Protein AF-A0A522RUC4-F1 (afdb_monomer_lite)

pLDDT: mean 77.83, std 14.57, range [46.62, 95.31]

Sequence (118 aa):
MIELSFTKLLLLAVIALVVLGPEKLPKAARMAGAMLRRLRMGWDNVRGEVERELQVEELRRAAREAAERVESAGRVVDAGVRSAHSAVNGTLTDAAAADVAAAHGADVAVKDADHGRA

Structure (mmCIF, N/CA/C/O backbone):
data_AF-A0A522RUC4-F1
#
_entry.id   AF-A0A522RUC4-F1
#
loop_
_atom_site.group_PDB
_atom_site.id
_atom_site.type_symbol
_atom_site.label_atom_id
_atom_site.label_alt_id
_atom_site.label_comp_id
_atom_site.label_asym_id
_atom_site.label_entity_id
_atom_site.label_seq_id
_atom_site.pdbx_PDB_ins_code
_atom_site.Cartn_x
_atom_site.Cartn_y
_atom_site.Cartn_z
_atom_site.occupancy
_atom_site.B_iso_or_equiv
_atom_site.auth_seq_id
_atom_site.auth_comp_id
_atom_site.auth_asym_id
_atom_site.auth_atom_id
_atom_site.pdbx_PDB_model_num
ATOM 1 N N . MET A 1 1 ? -0.952 -14.128 8.641 1.00 64.56 1 MET A N 1
ATOM 2 C CA . MET A 1 1 ? 0.280 -13.417 9.050 1.00 64.56 1 MET A CA 1
ATOM 3 C C . MET A 1 1 ? 1.155 -13.283 7.812 1.00 64.56 1 MET A C 1
ATOM 5 O O . MET A 1 1 ? 1.376 -14.296 7.162 1.00 64.56 1 MET A O 1
ATOM 9 N N . ILE A 1 2 ? 1.546 -12.074 7.395 1.00 59.62 2 ILE A N 1
ATOM 10 C CA . ILE A 1 2 ? 2.381 -11.897 6.193 1.00 59.62 2 ILE A CA 1
ATOM 11 C C . ILE A 1 2 ? 3.840 -11.994 6.626 1.00 59.62 2 ILE A C 1
ATOM 13 O O . ILE A 1 2 ? 4.371 -11.082 7.252 1.00 59.62 2 ILE A O 1
ATOM 17 N N . GLU A 1 3 ? 4.486 -13.112 6.322 1.00 75.69 3 GLU A N 1
ATOM 18 C CA . GLU A 1 3 ? 5.908 -13.284 6.602 1.00 75.69 3 GLU A CA 1
ATOM 19 C C . GLU A 1 3 ? 6.755 -12.540 5.567 1.00 75.69 3 GLU A C 1
ATOM 21 O O . GLU A 1 3 ? 6.982 -13.025 4.454 1.00 75.69 3 GLU A O 1
ATOM 26 N N . LEU A 1 4 ? 7.239 -11.359 5.945 1.00 80.12 4 LEU A N 1
ATOM 27 C CA . LEU A 1 4 ? 8.188 -10.579 5.161 1.00 80.12 4 LEU A CA 1
ATOM 28 C C . LEU A 1 4 ? 9.597 -11.174 5.327 1.00 80.12 4 LEU A C 1
ATOM 30 O O . LEU A 1 4 ? 10.366 -10.781 6.197 1.00 80.12 4 LEU A O 1
ATOM 34 N N . SER A 1 5 ? 9.929 -12.163 4.501 1.00 90.38 5 SER A N 1
ATOM 35 C CA . SER A 1 5 ? 11.290 -12.702 4.401 1.00 90.38 5 SER A CA 1
ATOM 36 C C . SER A 1 5 ? 12.010 -12.084 3.203 1.00 90.38 5 SER A C 1
ATOM 38 O O . SER A 1 5 ? 11.402 -11.903 2.144 1.00 90.38 5 SER A O 1
ATOM 40 N N . PHE A 1 6 ? 13.308 -11.792 3.345 1.00 92.94 6 PHE A N 1
ATOM 41 C CA . PHE A 1 6 ? 14.142 -11.252 2.264 1.00 92.94 6 PHE A CA 1
ATOM 42 C C . PHE A 1 6 ? 14.029 -12.094 0.983 1.00 92.94 6 PHE A C 1
ATOM 44 O O . PHE A 1 6 ? 13.854 -11.554 -0.107 1.00 92.94 6 PHE A O 1
ATOM 51 N N . THR A 1 7 ? 14.003 -13.421 1.125 1.00 93.88 7 THR A N 1
ATOM 52 C CA . THR A 1 7 ? 13.834 -14.359 0.009 1.00 93.88 7 THR A CA 1
ATOM 53 C C . THR A 1 7 ? 12.498 -14.179 -0.714 1.00 93.88 7 THR A C 1
ATOM 55 O O . THR A 1 7 ? 12.449 -14.219 -1.941 1.00 93.88 7 THR A O 1
ATOM 58 N N . LYS A 1 8 ? 11.407 -13.932 0.025 1.00 90.88 8 LYS A N 1
ATOM 59 C CA . LYS A 1 8 ? 10.074 -13.696 -0.556 1.00 90.88 8 LYS A CA 1
ATOM 60 C C . LYS A 1 8 ? 10.030 -12.361 -1.310 1.00 90.88 8 LYS A C 1
ATOM 62 O O . LYS A 1 8 ? 9.450 -12.298 -2.390 1.00 90.88 8 LYS A O 1
ATOM 67 N N . LEU A 1 9 ? 10.688 -11.320 -0.788 1.00 92.88 9 LEU A N 1
ATOM 68 C CA . LEU A 1 9 ? 10.827 -10.033 -1.482 1.00 92.88 9 LEU A CA 1
ATOM 69 C C . LEU A 1 9 ? 11.645 -10.160 -2.773 1.00 92.88 9 LEU A C 1
ATOM 71 O O . LEU A 1 9 ? 11.240 -9.620 -3.801 1.00 92.88 9 LEU A O 1
ATOM 75 N N . LEU A 1 10 ? 12.755 -10.902 -2.741 1.00 94.62 10 LEU A N 1
ATOM 76 C CA . LEU A 1 10 ? 13.576 -11.166 -3.923 1.00 94.62 10 LEU A CA 1
ATOM 77 C C . LEU A 1 10 ? 12.773 -11.913 -4.998 1.00 94.62 10 LEU A C 1
ATOM 79 O O . LEU A 1 10 ? 12.757 -11.498 -6.154 1.00 94.62 10 LEU A O 1
ATOM 83 N N . LEU A 1 11 ? 12.059 -12.975 -4.609 1.00 94.94 11 LEU A N 1
ATOM 84 C CA . LEU A 1 11 ? 11.210 -13.747 -5.517 1.00 94.94 11 LEU A CA 1
ATOM 85 C C . LEU A 1 11 ? 10.124 -12.869 -6.156 1.00 94.94 11 LEU A C 1
ATOM 87 O O . LEU A 1 11 ? 9.927 -12.917 -7.369 1.00 94.94 11 LEU A O 1
ATOM 91 N N . LEU A 1 12 ? 9.458 -12.027 -5.361 1.00 93.06 12 LEU A N 1
ATOM 9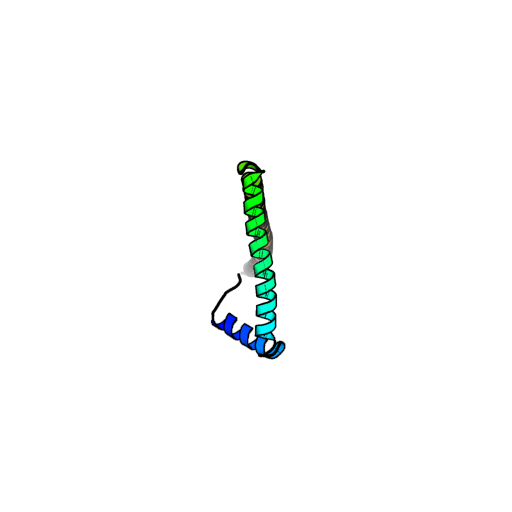2 C CA . LEU A 1 12 ? 8.452 -11.089 -5.859 1.00 93.06 12 LEU A CA 1
ATOM 93 C C . LEU A 1 12 ? 9.055 -10.080 -6.849 1.00 93.06 12 LEU A C 1
ATOM 95 O O . LEU A 1 12 ? 8.448 -9.807 -7.883 1.00 93.06 12 LEU A O 1
ATOM 99 N N . ALA A 1 13 ? 10.251 -9.553 -6.563 1.00 92.69 13 ALA A N 1
ATOM 100 C CA . ALA A 1 13 ? 10.953 -8.642 -7.463 1.00 92.69 13 ALA A CA 1
ATOM 101 C C . ALA A 1 13 ? 11.265 -9.314 -8.809 1.00 92.69 13 ALA A C 1
ATOM 103 O O . ALA A 1 13 ? 11.021 -8.719 -9.855 1.00 92.69 13 ALA A O 1
ATOM 104 N N . VAL A 1 14 ? 11.723 -10.569 -8.795 1.00 95.31 14 VAL A N 1
ATOM 105 C CA . VAL A 1 14 ? 11.968 -11.353 -10.016 1.00 95.31 14 VAL A CA 1
ATOM 106 C C . VAL A 1 14 ? 10.677 -11.575 -10.805 1.00 95.31 14 VAL A C 1
ATOM 108 O O . VAL A 1 14 ? 10.648 -11.313 -12.005 1.00 95.31 14 VAL A O 1
ATOM 111 N N . ILE A 1 15 ? 9.589 -11.990 -10.150 1.00 94.81 15 ILE A N 1
ATOM 112 C CA . ILE A 1 15 ? 8.287 -12.183 -10.812 1.00 94.81 15 ILE A CA 1
ATOM 113 C C . ILE A 1 15 ? 7.815 -10.876 -11.459 1.00 94.81 15 ILE A C 1
ATOM 115 O O . ILE A 1 15 ? 7.407 -10.862 -12.620 1.00 94.81 15 ILE A O 1
ATOM 119 N N . ALA A 1 16 ? 7.915 -9.760 -10.738 1.00 93.44 16 ALA A N 1
ATOM 120 C CA . ALA A 1 16 ? 7.524 -8.457 -11.253 1.00 93.44 16 ALA A CA 1
ATOM 121 C C . ALA A 1 16 ? 8.403 -8.011 -12.441 1.00 93.44 16 ALA A C 1
ATOM 123 O O . ALA A 1 16 ? 7.882 -7.416 -13.385 1.00 93.44 16 ALA A O 1
ATOM 124 N N . LEU A 1 17 ? 9.701 -8.339 -12.444 1.00 93.81 17 LEU A N 1
ATOM 125 C CA . LEU A 1 17 ? 10.607 -8.099 -13.576 1.00 93.81 17 LEU A CA 1
ATOM 126 C C . LEU A 1 17 ? 10.205 -8.903 -14.813 1.00 93.81 17 LEU A C 1
ATOM 128 O O . LEU A 1 17 ? 10.262 -8.362 -15.912 1.00 93.81 17 LEU A O 1
ATOM 132 N N . VAL A 1 18 ? 9.773 -10.154 -14.651 1.00 94.81 18 VAL A N 1
ATOM 133 C CA . VAL A 1 18 ? 9.345 -11.006 -15.772 1.00 94.81 18 VAL A CA 1
ATOM 134 C C . VAL A 1 18 ? 7.999 -10.551 -16.339 1.00 94.81 18 VAL A C 1
ATOM 136 O O . VAL A 1 18 ? 7.854 -10.429 -17.551 1.00 94.81 18 VAL A O 1
ATOM 139 N N . VAL A 1 19 ? 7.019 -10.276 -15.476 1.00 94.00 19 VAL A N 1
ATOM 140 C CA . VAL A 1 19 ? 5.649 -9.936 -15.895 1.00 94.00 19 VAL A CA 1
ATOM 141 C C . VAL A 1 19 ? 5.570 -8.532 -16.487 1.00 94.00 19 VAL A C 1
ATOM 143 O O . VAL A 1 19 ? 4.970 -8.327 -17.540 1.00 94.00 19 VAL A O 1
ATOM 146 N N . LEU A 1 20 ? 6.143 -7.546 -15.793 1.00 90.00 20 LEU A N 1
ATOM 147 C CA . LEU A 1 20 ? 6.048 -6.144 -16.192 1.00 90.00 20 LEU A CA 1
ATOM 148 C C . LEU A 1 20 ? 7.201 -5.734 -17.117 1.00 90.00 20 LEU A C 1
ATOM 150 O O . LEU A 1 20 ? 7.042 -4.826 -17.934 1.00 90.00 20 LEU A O 1
ATOM 154 N N . GLY A 1 21 ? 8.346 -6.405 -17.005 1.00 91.94 21 GLY A N 1
ATOM 155 C CA . GLY A 1 21 ? 9.581 -6.077 -17.707 1.00 91.94 21 GLY A CA 1
ATOM 156 C C . GLY A 1 21 ? 10.516 -5.188 -16.868 1.00 91.94 21 GLY A C 1
ATOM 157 O O . GLY A 1 21 ? 10.045 -4.278 -16.169 1.00 91.94 21 GLY A O 1
ATOM 158 N N . PRO A 1 22 ? 11.848 -5.377 -16.972 1.00 89.19 22 PRO A N 1
ATOM 159 C CA . PRO A 1 22 ? 12.849 -4.636 -16.196 1.00 89.19 22 PRO A CA 1
ATOM 160 C C . PRO A 1 22 ? 12.830 -3.125 -16.431 1.00 89.19 22 PRO A C 1
ATOM 162 O O . PRO A 1 22 ? 13.162 -2.354 -15.537 1.00 89.19 22 PRO A O 1
ATOM 165 N N . GLU A 1 23 ? 12.383 -2.681 -17.601 1.00 92.19 23 GLU A N 1
ATOM 166 C CA . GLU A 1 23 ? 12.339 -1.259 -17.952 1.00 92.19 23 GLU A CA 1
ATOM 167 C C . GLU A 1 23 ? 11.073 -0.555 -17.441 1.00 92.19 23 GLU A C 1
ATOM 169 O O . GLU A 1 23 ? 11.068 0.654 -17.192 1.00 92.19 23 GLU A O 1
ATOM 174 N N . LYS A 1 24 ? 9.978 -1.304 -17.253 1.00 89.62 24 LYS A N 1
ATOM 175 C CA . LYS A 1 24 ? 8.661 -0.745 -16.904 1.00 89.62 24 LYS A CA 1
ATOM 176 C C . LYS A 1 24 ? 8.399 -0.745 -15.399 1.00 89.62 24 LYS A C 1
ATOM 178 O O . LYS A 1 24 ? 7.759 0.183 -14.905 1.00 89.62 24 LYS A O 1
ATOM 183 N N . LEU A 1 25 ? 8.951 -1.710 -14.662 1.00 91.12 25 LEU A N 1
ATOM 184 C CA . LEU A 1 25 ? 8.928 -1.760 -13.194 1.00 91.12 25 LEU A CA 1
ATOM 185 C C . LEU A 1 25 ? 9.430 -0.469 -12.514 1.00 91.12 25 LEU A C 1
ATOM 187 O O . LEU A 1 25 ? 8.693 0.097 -11.702 1.00 91.12 25 LEU A O 1
ATOM 191 N N . PRO A 1 26 ? 10.621 0.068 -12.853 1.00 89.50 26 PRO A N 1
ATOM 192 C CA . PRO A 1 26 ? 11.117 1.298 -12.238 1.00 89.50 26 PRO A CA 1
ATOM 193 C C . PRO A 1 26 ? 10.259 2.510 -12.612 1.00 89.50 26 PRO A C 1
ATOM 195 O O . PRO A 1 26 ? 10.089 3.424 -11.803 1.00 89.50 26 PRO A O 1
ATOM 198 N N . LYS A 1 27 ? 9.667 2.51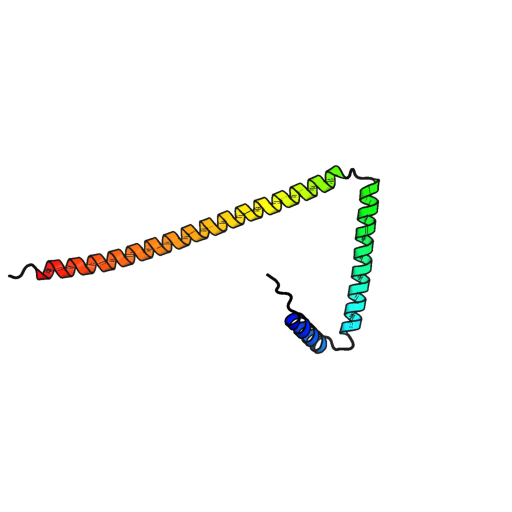8 -13.811 1.00 92.00 27 LYS A N 1
ATOM 199 C CA . LYS A 1 27 ? 8.751 3.576 -14.249 1.00 92.00 27 LYS A CA 1
ATOM 200 C C . LYS A 1 27 ? 7.447 3.552 -13.444 1.00 92.00 27 LYS A C 1
ATOM 202 O O . LYS A 1 27 ? 7.030 4.600 -12.953 1.00 92.00 27 LYS A O 1
ATOM 207 N N . ALA A 1 28 ? 6.863 2.372 -13.232 1.00 92.81 28 ALA A N 1
ATOM 208 C CA . ALA A 1 28 ? 5.670 2.183 -12.407 1.00 92.81 28 ALA A CA 1
ATOM 209 C C . ALA A 1 28 ? 5.926 2.528 -10.931 1.00 92.81 28 ALA A C 1
ATOM 211 O O . ALA A 1 28 ? 5.140 3.258 -10.330 1.00 92.81 28 ALA A O 1
ATOM 212 N N . ALA A 1 29 ? 7.060 2.100 -10.367 1.00 93.56 29 ALA A N 1
ATOM 213 C CA . ALA A 1 29 ? 7.453 2.446 -9.000 1.00 93.56 29 ALA A CA 1
ATOM 214 C C . ALA A 1 29 ? 7.632 3.963 -8.817 1.00 93.56 29 ALA A C 1
ATOM 216 O O . ALA A 1 29 ? 7.195 4.523 -7.814 1.00 93.56 29 ALA A O 1
ATOM 217 N N . ARG A 1 30 ? 8.213 4.655 -9.807 1.00 94.06 30 ARG A N 1
ATOM 218 C CA . ARG A 1 30 ? 8.326 6.122 -9.803 1.00 94.06 30 ARG A CA 1
ATOM 219 C C . ARG A 1 30 ? 6.963 6.811 -9.867 1.00 94.06 30 ARG A C 1
ATOM 221 O O . ARG A 1 30 ? 6.757 7.788 -9.153 1.00 94.06 30 ARG A O 1
ATOM 228 N N . MET A 1 31 ? 6.034 6.308 -10.679 1.00 93.69 31 MET A N 1
ATOM 229 C CA . MET A 1 31 ? 4.670 6.845 -10.765 1.00 93.69 31 MET A CA 1
ATOM 230 C C . MET A 1 31 ? 3.895 6.628 -9.461 1.00 93.69 31 MET A C 1
ATOM 232 O O . MET A 1 31 ? 3.360 7.583 -8.900 1.00 93.69 31 MET A O 1
ATOM 236 N N . ALA A 1 32 ? 3.907 5.401 -8.936 1.00 94.50 32 ALA A N 1
ATOM 237 C CA . ALA A 1 32 ? 3.281 5.060 -7.663 1.00 94.50 32 ALA A CA 1
ATOM 238 C C . ALA A 1 32 ? 3.888 5.867 -6.506 1.00 94.50 32 ALA A C 1
ATOM 240 O O . ALA A 1 32 ? 3.159 6.432 -5.695 1.00 94.50 32 ALA A O 1
ATOM 241 N N . GLY A 1 33 ? 5.216 6.005 -6.473 1.00 94.69 33 GLY A N 1
ATOM 242 C CA . GLY A 1 33 ? 5.926 6.814 -5.486 1.00 94.69 33 GLY A CA 1
ATOM 243 C C . GLY A 1 33 ? 5.592 8.303 -5.580 1.00 94.69 33 GLY A C 1
ATOM 244 O O . GLY A 1 33 ? 5.416 8.954 -4.554 1.00 94.69 33 GLY A O 1
ATOM 245 N N . ALA A 1 34 ? 5.437 8.851 -6.789 1.00 94.44 34 ALA A N 1
ATOM 246 C CA . ALA A 1 34 ? 5.010 10.235 -6.981 1.00 94.44 34 ALA A CA 1
ATOM 247 C C . ALA A 1 34 ? 3.564 10.468 -6.509 1.00 94.44 34 ALA A C 1
ATOM 249 O O . ALA A 1 34 ? 3.282 11.509 -5.913 1.00 94.44 34 ALA A O 1
ATOM 250 N N . MET A 1 35 ? 2.663 9.504 -6.726 1.00 93.31 35 MET A N 1
ATOM 251 C CA . MET A 1 35 ? 1.279 9.564 -6.239 1.00 93.31 35 MET A CA 1
ATOM 252 C C . MET A 1 35 ? 1.213 9.428 -4.714 1.00 93.31 35 MET A C 1
ATOM 254 O O . MET A 1 35 ? 0.563 10.231 -4.048 1.00 93.31 35 MET A O 1
ATOM 258 N N . LEU A 1 36 ? 1.967 8.485 -4.147 1.00 93.50 36 LEU A N 1
ATOM 259 C CA . LEU A 1 36 ? 2.065 8.287 -2.704 1.00 93.50 36 LEU A CA 1
ATOM 260 C C . LEU A 1 36 ? 2.704 9.491 -2.002 1.00 93.50 36 LEU A C 1
ATOM 262 O O . LEU A 1 36 ? 2.272 9.870 -0.919 1.00 93.50 36 LEU A O 1
ATOM 266 N N . ARG A 1 37 ? 3.690 10.146 -2.628 1.00 91.69 37 ARG A N 1
ATOM 267 C CA . ARG A 1 37 ? 4.296 11.384 -2.115 1.00 91.69 37 ARG A CA 1
ATOM 268 C C . ARG A 1 37 ? 3.271 12.512 -2.002 1.00 91.69 37 ARG A C 1
ATOM 270 O O . ARG A 1 37 ? 3.284 13.231 -1.010 1.00 91.69 37 ARG A O 1
ATOM 277 N N . ARG A 1 38 ? 2.376 12.641 -2.985 1.00 88.12 38 ARG A N 1
ATOM 278 C CA . ARG A 1 38 ? 1.279 13.624 -2.960 1.00 88.12 38 ARG A CA 1
ATOM 279 C C . ARG A 1 38 ? 0.248 13.288 -1.880 1.00 88.12 38 ARG A C 1
ATOM 281 O O . ARG A 1 38 ? -0.156 14.178 -1.144 1.00 88.12 38 ARG A O 1
ATOM 288 N N . LEU A 1 39 ? -0.112 12.011 -1.736 1.00 89.31 39 LEU A N 1
ATOM 289 C CA . LEU A 1 39 ? -1.006 11.533 -0.672 1.00 89.31 39 LEU A CA 1
ATOM 290 C C . LEU A 1 39 ? -0.424 11.781 0.727 1.00 89.31 39 LEU A C 1
ATOM 292 O O . LEU A 1 39 ? -1.132 12.239 1.618 1.00 89.31 39 LEU A O 1
ATOM 296 N N . ARG A 1 40 ? 0.881 11.549 0.902 1.00 86.56 40 ARG A N 1
ATOM 297 C CA . ARG A 1 40 ? 1.582 11.784 2.168 1.00 86.56 40 ARG A CA 1
ATOM 298 C C . ARG A 1 40 ? 1.571 13.263 2.560 1.00 86.56 40 ARG A C 1
ATOM 300 O O . ARG A 1 40 ? 1.252 13.573 3.698 1.00 86.56 40 ARG A O 1
ATOM 307 N N . MET A 1 41 ? 1.825 14.158 1.603 1.00 82.75 41 MET A N 1
ATOM 308 C CA . MET A 1 41 ? 1.717 15.609 1.816 1.00 82.75 41 MET A CA 1
ATOM 309 C C . MET A 1 41 ? 0.276 16.045 2.137 1.00 82.75 41 MET A C 1
ATOM 311 O O . MET A 1 41 ? 0.074 16.927 2.963 1.00 82.75 41 MET A O 1
ATOM 315 N N . GLY A 1 42 ? -0.729 15.401 1.532 1.00 78.25 42 GLY A N 1
ATOM 316 C CA . GLY A 1 42 ? -2.138 15.632 1.860 1.00 78.25 42 GLY A CA 1
ATOM 317 C C . GLY A 1 42 ? -2.485 15.280 3.310 1.00 78.25 42 GLY A C 1
ATOM 318 O O . GLY A 1 42 ? -3.218 16.022 3.954 1.00 78.25 42 GLY A O 1
ATOM 319 N N . TRP A 1 43 ? -1.918 14.203 3.862 1.00 74.56 43 TRP A N 1
ATOM 320 C CA . TRP A 1 43 ? -2.091 13.854 5.279 1.00 74.56 43 TRP A CA 1
ATOM 321 C C . TRP A 1 43 ? -1.409 14.827 6.240 1.00 74.56 43 TRP A C 1
ATOM 323 O O . TRP A 1 43 ? -1.950 15.084 7.315 1.00 74.56 43 TRP A O 1
ATOM 333 N N . ASP A 1 44 ? -0.257 15.376 5.863 1.00 73.38 44 ASP A N 1
ATOM 334 C CA . ASP A 1 44 ? 0.437 16.373 6.681 1.00 73.38 44 ASP A CA 1
ATOM 335 C C . ASP A 1 44 ? -0.340 17.704 6.717 1.00 73.38 44 ASP A C 1
ATOM 337 O O . ASP A 1 44 ? -0.461 18.312 7.780 1.00 73.38 44 ASP A O 1
ATOM 341 N N . ASN A 1 45 ? -0.969 18.101 5.603 1.00 67.81 45 ASN A N 1
ATOM 342 C CA . ASN A 1 45 ? -1.857 19.269 5.558 1.00 67.81 45 ASN A CA 1
ATOM 343 C C . ASN A 1 45 ? -3.161 19.047 6.334 1.00 67.81 45 ASN A C 1
ATOM 345 O O . ASN A 1 45 ? -3.557 19.919 7.095 1.00 67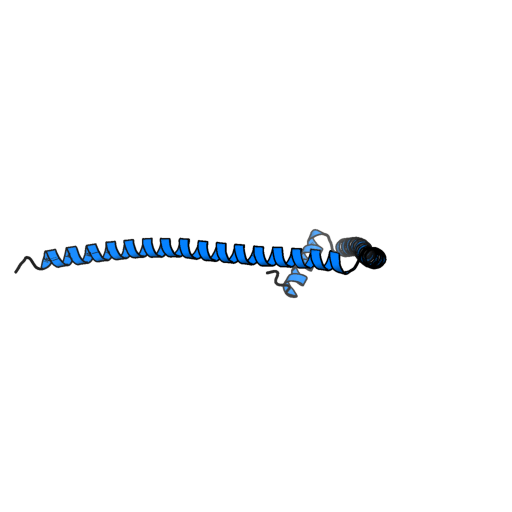.81 45 ASN A O 1
ATOM 349 N N . VAL A 1 46 ? -3.796 17.872 6.219 1.00 64.69 46 VAL A N 1
ATOM 350 C CA . VAL A 1 46 ? -4.980 17.541 7.034 1.00 64.69 46 VAL A CA 1
ATOM 351 C C . VAL A 1 46 ? -4.631 17.561 8.522 1.00 64.69 46 VAL A C 1
ATOM 353 O O . VAL A 1 46 ? -5.406 18.083 9.309 1.00 64.69 46 VAL A O 1
ATOM 356 N N . ARG A 1 47 ? -3.452 17.070 8.927 1.00 64.38 47 ARG A N 1
ATOM 357 C CA . ARG A 1 47 ? -2.979 17.211 10.315 1.00 64.38 47 ARG A CA 1
ATOM 358 C C . ARG A 1 47 ? -2.809 18.674 10.729 1.00 64.38 47 ARG A C 1
ATOM 360 O O . ARG A 1 47 ? -3.233 19.027 11.820 1.00 64.38 47 ARG A O 1
ATOM 367 N N . GLY A 1 48 ? -2.219 19.510 9.874 1.00 66.06 48 GLY A N 1
ATOM 368 C CA . GLY A 1 48 ? -1.987 20.931 10.158 1.00 66.06 48 GLY A CA 1
ATOM 369 C C . GLY A 1 48 ? -3.259 21.788 10.223 1.00 66.06 48 GLY A C 1
ATOM 370 O O . GLY A 1 48 ? -3.325 22.705 11.037 1.00 66.06 48 GLY A O 1
ATOM 371 N N . GLU A 1 49 ? -4.267 21.476 9.406 1.00 59.03 49 GLU A N 1
ATOM 372 C CA . GLU A 1 49 ? -5.579 22.145 9.403 1.00 59.03 49 GLU A CA 1
ATOM 373 C C . GLU A 1 49 ? -6.446 21.678 10.589 1.00 59.03 49 GLU A C 1
ATOM 375 O O . GLU A 1 49 ? -7.081 22.487 11.264 1.00 59.03 49 GLU A O 1
ATOM 380 N N . VAL A 1 50 ? -6.410 20.377 10.913 1.00 55.12 50 VAL A N 1
ATOM 381 C CA . VAL A 1 50 ? -7.133 19.790 12.059 1.00 55.12 50 VAL A CA 1
ATOM 382 C C . VAL A 1 50 ? -6.620 20.337 13.396 1.00 55.12 50 VAL A C 1
ATOM 384 O O . VAL A 1 50 ? -7.417 20.536 14.306 1.00 55.12 50 VAL A O 1
ATOM 387 N N . GLU A 1 51 ? -5.326 20.652 13.510 1.00 55.81 51 GLU A N 1
ATOM 388 C CA . GLU A 1 51 ? -4.729 21.245 14.719 1.00 55.81 51 GLU A CA 1
ATOM 389 C C . GLU A 1 51 ? -5.130 22.723 14.934 1.00 55.81 51 GLU A C 1
ATOM 391 O O . GLU A 1 51 ? -4.980 23.245 16.039 1.00 55.81 51 GLU A O 1
ATOM 396 N N . ARG A 1 52 ? -5.624 23.425 13.899 1.00 61.44 52 ARG A N 1
ATOM 397 C CA . ARG A 1 52 ? -5.901 24.874 13.961 1.00 61.44 52 ARG A CA 1
ATOM 398 C C . ARG A 1 52 ? -7.366 25.262 14.162 1.00 61.44 52 ARG A C 1
ATOM 400 O O . ARG A 1 52 ? -7.595 26.382 14.608 1.00 61.44 52 ARG A O 1
ATOM 407 N N . GLU A 1 53 ? -8.328 24.366 13.929 1.00 54.75 53 GLU A N 1
ATOM 408 C CA . GLU A 1 53 ? -9.766 24.667 14.111 1.00 54.75 53 GLU A CA 1
ATOM 409 C C . GLU A 1 53 ? -10.584 23.606 14.875 1.00 54.75 53 GLU A C 1
ATOM 411 O O . GLU A 1 53 ? -11.707 23.898 15.283 1.00 54.75 53 GLU A O 1
ATOM 416 N N . LEU A 1 54 ? -10.052 22.407 15.154 1.00 53.41 54 LEU A N 1
ATOM 417 C CA . LEU A 1 54 ? -10.766 21.365 15.904 1.00 53.41 54 LEU A CA 1
ATOM 418 C C . LEU A 1 54 ? -10.025 21.028 17.198 1.00 53.41 54 LEU A C 1
ATOM 420 O O . LEU A 1 54 ? -8.865 20.626 17.196 1.00 53.41 54 LEU A O 1
ATOM 424 N N . GLN A 1 55 ? -10.717 21.175 18.326 1.00 56.88 55 GLN A N 1
ATOM 425 C CA . GLN A 1 55 ? -10.235 20.773 19.644 1.00 56.88 55 GLN A CA 1
ATOM 426 C C . GLN A 1 55 ? -9.700 19.330 19.598 1.00 56.88 55 GLN A C 1
ATOM 428 O O . GLN A 1 55 ? -10.442 18.372 19.377 1.00 56.88 55 GLN A O 1
ATOM 433 N N . VAL A 1 56 ? -8.395 19.188 19.840 1.00 56.62 56 VAL A N 1
ATOM 434 C CA . VAL A 1 56 ? -7.584 17.954 19.804 1.00 56.62 56 VAL A CA 1
ATOM 435 C C . VAL A 1 56 ? -8.145 16.811 20.680 1.00 56.62 56 VAL A C 1
ATOM 437 O O . VAL A 1 56 ? -7.744 15.653 20.541 1.00 56.62 56 VAL A O 1
ATOM 440 N N . GLU A 1 57 ? -9.112 17.098 21.548 1.00 58.84 57 GLU A N 1
ATOM 441 C CA . GLU A 1 57 ? -9.803 16.141 22.411 1.00 58.84 57 GLU A CA 1
ATOM 442 C C . GLU A 1 57 ? -10.806 15.239 21.657 1.00 58.84 57 GLU A C 1
ATOM 444 O O . GLU A 1 57 ? -10.877 14.041 21.937 1.00 58.84 57 GLU A O 1
ATOM 449 N N . GLU A 1 58 ? -11.565 15.755 20.682 1.00 59.44 58 GLU A N 1
ATOM 450 C CA . GLU A 1 58 ? -12.725 15.033 20.124 1.00 59.44 58 GLU A CA 1
ATOM 451 C C . GLU A 1 58 ? -12.346 13.973 19.081 1.00 59.44 58 GLU A C 1
ATOM 453 O O . GLU A 1 58 ? -12.830 12.842 19.156 1.00 59.44 58 GLU A O 1
ATOM 458 N N . LEU A 1 59 ? -11.413 14.264 18.164 1.00 58.69 59 LEU A N 1
ATOM 459 C CA . LEU A 1 59 ? -10.923 13.250 17.216 1.00 58.69 59 LEU A CA 1
ATOM 460 C C . LEU A 1 59 ? -10.103 12.160 17.915 1.00 58.69 59 LEU A C 1
ATOM 462 O O . LEU A 1 59 ? -10.182 10.990 17.536 1.00 58.69 59 LEU A O 1
ATOM 466 N N . ARG A 1 60 ? -9.352 12.504 18.970 1.00 65.75 60 ARG A N 1
ATOM 467 C CA . ARG A 1 60 ? -8.696 11.502 19.824 1.00 65.75 60 ARG A CA 1
ATOM 468 C C . ARG A 1 60 ? -9.717 10.621 20.530 1.00 65.75 60 ARG A C 1
ATOM 470 O O . ARG A 1 60 ? -9.476 9.423 20.651 1.00 65.75 60 ARG A O 1
ATOM 477 N N . ARG A 1 61 ? -10.833 11.192 20.986 1.00 69.56 61 ARG A N 1
ATOM 478 C CA . ARG A 1 61 ? -11.914 10.448 21.635 1.00 69.56 61 ARG A CA 1
ATOM 479 C C . ARG A 1 61 ? -12.621 9.520 20.650 1.00 69.56 61 ARG A C 1
ATOM 481 O O . ARG A 1 61 ? -12.743 8.342 20.955 1.00 69.56 61 ARG A O 1
ATOM 488 N N . ALA A 1 62 ? -12.962 9.995 19.452 1.00 70.81 62 ALA A N 1
ATOM 489 C CA . ALA A 1 62 ? -13.563 9.173 18.400 1.00 70.81 62 ALA A CA 1
ATOM 490 C C . ALA A 1 62 ? -12.625 8.046 17.926 1.00 70.81 62 ALA A C 1
ATOM 492 O O . ALA A 1 62 ? -13.061 6.911 17.744 1.00 70.81 62 ALA A O 1
ATOM 493 N N . ALA A 1 63 ? -11.324 8.324 17.781 1.00 73.88 63 ALA A N 1
ATOM 494 C CA . ALA A 1 63 ? -10.332 7.311 17.423 1.00 73.88 63 ALA A CA 1
ATOM 495 C C . ALA A 1 63 ? -10.132 6.261 18.532 1.00 73.88 63 ALA A C 1
ATOM 497 O O . ALA A 1 63 ? -10.019 5.075 18.226 1.00 73.88 63 ALA A O 1
ATOM 498 N N . ARG A 1 64 ? -10.120 6.670 19.811 1.00 78.44 64 ARG A N 1
ATOM 499 C CA . ARG A 1 64 ? -10.080 5.734 20.952 1.00 78.44 64 ARG A CA 1
ATOM 500 C C . ARG A 1 64 ? -11.337 4.882 21.021 1.00 78.44 64 ARG A C 1
ATOM 502 O O . ARG A 1 64 ? -11.233 3.674 21.165 1.00 78.44 64 ARG A O 1
ATOM 509 N N . GLU A 1 65 ? -12.503 5.487 20.843 1.00 80.19 65 GLU A N 1
ATOM 510 C CA . GLU A 1 65 ? -13.778 4.775 20.871 1.00 80.19 65 GLU A CA 1
ATOM 511 C C . GLU A 1 65 ? -13.899 3.790 19.693 1.00 80.19 65 GLU A C 1
ATOM 513 O O . GLU A 1 65 ? -14.400 2.679 19.846 1.00 80.19 65 GLU A O 1
ATOM 518 N N . ALA A 1 66 ? -13.386 4.150 18.511 1.00 78.69 66 ALA A N 1
ATOM 519 C CA . ALA A 1 66 ? -13.265 3.227 17.385 1.00 78.69 66 ALA A CA 1
ATOM 520 C C . ALA A 1 66 ? -12.291 2.075 17.688 1.00 78.69 66 ALA A C 1
ATOM 522 O O . ALA A 1 66 ? -12.604 0.926 17.381 1.00 78.69 66 ALA A O 1
ATOM 523 N N . ALA A 1 67 ? -11.147 2.354 18.322 1.00 80.38 67 ALA A N 1
ATOM 524 C CA . ALA A 1 67 ? -10.199 1.322 18.738 1.00 80.38 67 ALA A CA 1
ATOM 525 C C . ALA A 1 67 ? -10.811 0.358 19.776 1.00 80.38 67 ALA A C 1
ATOM 527 O O . ALA A 1 67 ? -10.707 -0.855 19.611 1.00 80.38 67 ALA A O 1
ATOM 528 N N . GLU A 1 68 ? -11.535 0.873 20.773 1.00 86.38 68 GLU A N 1
ATOM 529 C CA . GLU A 1 68 ? -12.249 0.072 21.780 1.00 86.38 68 GLU A CA 1
ATOM 530 C C . GLU A 1 68 ? -13.375 -0.776 21.163 1.00 86.38 68 GLU A C 1
ATOM 532 O O . GLU A 1 68 ? -13.570 -1.940 21.531 1.00 86.38 68 GLU A O 1
ATOM 537 N N . ARG A 1 69 ? -14.105 -0.239 20.175 1.00 82.56 69 ARG A N 1
ATOM 538 C CA . ARG A 1 69 ? -15.109 -1.002 19.409 1.00 82.56 69 ARG A CA 1
ATOM 539 C C . ARG A 1 69 ? -14.478 -2.150 18.620 1.00 82.56 69 ARG A C 1
ATOM 541 O O . ARG A 1 69 ? -15.045 -3.237 18.571 1.00 82.56 69 ARG A O 1
ATOM 548 N N . VAL A 1 70 ? -13.305 -1.936 18.026 1.00 85.12 70 VAL A N 1
ATOM 549 C CA . VAL A 1 70 ? -12.573 -2.984 17.295 1.00 85.12 70 VAL A CA 1
ATOM 550 C C . VAL A 1 70 ? -12.052 -4.061 18.251 1.00 85.12 70 VAL A C 1
ATOM 552 O O . VAL A 1 70 ? -12.171 -5.249 17.958 1.00 85.12 70 VAL A O 1
ATOM 555 N N . GLU A 1 71 ? -11.531 -3.673 19.414 1.00 86.25 71 GLU A N 1
ATOM 556 C CA . GLU A 1 71 ? -11.032 -4.610 20.426 1.00 86.25 71 GLU A CA 1
ATOM 557 C C . GLU A 1 71 ? -12.157 -5.451 21.050 1.00 86.25 71 GLU A C 1
ATOM 559 O O . GLU A 1 71 ? -12.037 -6.671 21.196 1.00 86.25 71 GLU A O 1
ATOM 564 N N . SER A 1 72 ? -13.294 -4.825 21.360 1.00 86.62 72 SER A N 1
ATOM 565 C CA . SER A 1 72 ? -14.478 -5.532 21.860 1.00 86.62 72 SER A CA 1
ATOM 566 C C . SER A 1 72 ? -15.085 -6.462 20.807 1.00 86.62 72 SER A C 1
ATOM 568 O O . SER A 1 72 ? -15.443 -7.592 21.144 1.00 86.62 72 SER A O 1
ATOM 570 N N . ALA A 1 73 ? -15.121 -6.054 19.535 1.00 83.56 73 ALA A N 1
ATOM 571 C CA . ALA A 1 73 ? -15.512 -6.932 18.435 1.00 83.56 73 ALA A CA 1
ATOM 572 C C . ALA A 1 73 ? -14.569 -8.141 18.312 1.00 83.56 73 ALA A C 1
ATOM 574 O O . ALA A 1 73 ? -15.045 -9.270 18.198 1.00 83.56 73 ALA A O 1
ATOM 575 N N . GLY A 1 74 ? -13.251 -7.933 18.424 1.00 87.69 74 GLY A N 1
ATOM 576 C CA . GLY A 1 74 ? -12.258 -9.012 18.441 1.00 87.69 74 GLY A CA 1
ATOM 577 C C . GLY A 1 74 ? -12.512 -10.025 19.560 1.00 87.69 74 GLY A C 1
ATOM 578 O O . GLY A 1 74 ? -12.575 -11.224 19.306 1.00 87.69 74 GLY A O 1
ATOM 579 N N . ARG A 1 75 ? -12.787 -9.550 20.781 1.00 87.00 75 ARG A N 1
ATOM 580 C CA . ARG A 1 75 ? -13.120 -10.420 21.922 1.00 87.00 75 ARG A CA 1
ATOM 581 C C . ARG A 1 75 ? -14.407 -11.222 21.729 1.00 87.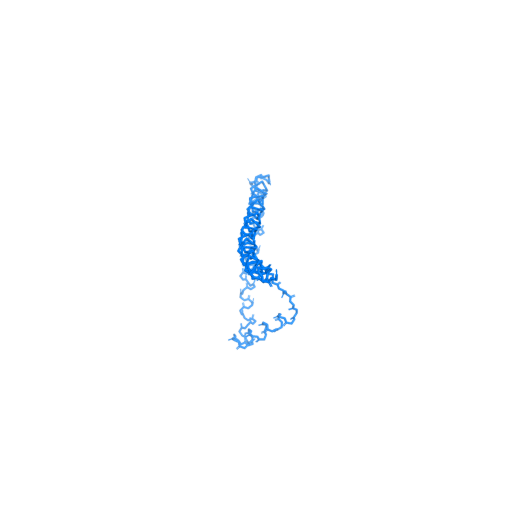00 75 ARG A C 1
ATOM 583 O O . ARG A 1 75 ? -14.464 -12.376 22.148 1.00 87.00 75 ARG A O 1
ATOM 590 N N . VAL A 1 76 ? -15.447 -10.617 21.153 1.00 87.56 76 VAL A N 1
ATOM 591 C CA . VAL A 1 76 ? -16.716 -11.309 20.870 1.00 87.56 76 VAL A CA 1
ATOM 592 C C . VAL A 1 76 ? -16.505 -12.390 19.814 1.00 87.56 76 VAL A C 1
ATOM 594 O O . VAL A 1 76 ? -17.016 -13.498 19.969 1.00 87.56 76 VAL A O 1
ATOM 597 N N . VAL A 1 77 ? -15.707 -12.100 18.785 1.00 90.81 77 VAL A N 1
ATOM 598 C CA . VAL A 1 77 ? -15.326 -13.079 17.762 1.00 90.81 77 VAL A CA 1
ATOM 599 C C . VAL A 1 77 ? -14.515 -14.218 18.380 1.00 90.81 77 VAL A C 1
ATOM 601 O O . VAL A 1 77 ? -14.873 -15.374 18.178 1.00 90.81 77 VAL A O 1
ATOM 604 N N . ASP A 1 78 ? -13.502 -13.930 19.197 1.00 89.31 78 ASP A N 1
ATOM 605 C CA . ASP A 1 78 ? -12.694 -14.958 19.867 1.00 89.31 78 ASP A CA 1
ATOM 606 C C . ASP A 1 78 ? -13.530 -15.836 20.810 1.00 89.31 78 ASP A C 1
ATOM 608 O O . ASP A 1 78 ? -13.345 -17.055 20.866 1.00 89.31 78 ASP A O 1
ATOM 612 N N . ALA A 1 79 ? -14.479 -15.237 21.535 1.00 87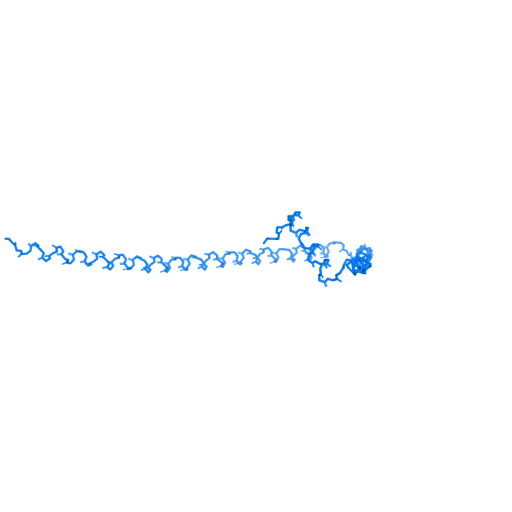.12 79 ALA A N 1
ATOM 613 C CA . ALA A 1 79 ? -15.413 -15.966 22.388 1.00 87.12 79 ALA A CA 1
ATOM 614 C C . ALA A 1 79 ? -16.370 -16.844 21.563 1.00 87.12 79 ALA A C 1
ATOM 616 O O . ALA A 1 79 ? -16.585 -18.007 21.910 1.00 87.12 79 ALA A O 1
ATOM 617 N N . GLY A 1 80 ? -16.891 -16.321 20.449 1.00 88.94 80 GLY A N 1
ATOM 618 C CA . GLY A 1 80 ? -17.737 -17.062 19.514 1.00 88.94 80 GLY A CA 1
ATOM 619 C C . GLY A 1 80 ? -17.001 -18.237 18.870 1.00 88.94 80 GLY A C 1
ATOM 620 O O . GLY A 1 80 ? -17.524 -19.348 18.846 1.00 88.94 80 GLY A O 1
ATOM 621 N N . VAL A 1 81 ? -15.754 -18.031 18.436 1.00 93.25 81 VAL A N 1
ATOM 622 C CA . VAL A 1 81 ? -14.889 -19.080 17.873 1.00 93.25 81 VAL A CA 1
ATOM 623 C C . VAL A 1 81 ? -14.597 -20.158 18.914 1.00 93.25 81 VAL A C 1
ATOM 625 O O . VAL A 1 81 ? -14.706 -21.345 18.612 1.00 93.25 81 VAL A O 1
ATOM 628 N N . ARG A 1 82 ? -14.281 -19.778 20.157 1.00 89.88 82 ARG A N 1
ATOM 629 C CA . ARG A 1 82 ? -13.996 -20.740 21.232 1.00 89.88 82 ARG A CA 1
ATOM 630 C C . ARG A 1 82 ? -15.233 -21.547 21.628 1.00 89.88 82 ARG A C 1
ATOM 632 O O . ARG A 1 82 ? -15.119 -22.754 21.819 1.00 89.88 82 ARG A O 1
ATOM 639 N N . SER A 1 83 ? -16.401 -20.905 21.690 1.00 86.75 83 SER A N 1
ATOM 640 C CA . SER A 1 83 ? -17.679 -21.569 21.972 1.00 86.75 83 SER A CA 1
ATOM 641 C C . SER A 1 83 ? -18.113 -22.499 20.837 1.00 86.75 83 SER A C 1
ATOM 643 O O . SER A 1 83 ? -18.617 -23.591 21.102 1.00 86.75 83 SER A O 1
ATOM 645 N N . ALA A 1 84 ? -17.897 -22.095 19.584 1.00 88.00 84 ALA A N 1
ATOM 646 C CA . ALA A 1 84 ? -18.136 -22.948 18.427 1.00 88.00 84 ALA A CA 1
ATOM 647 C C . ALA A 1 84 ? -17.207 -24.168 18.457 1.00 88.00 84 ALA A C 1
ATOM 649 O O . ALA A 1 84 ? -17.660 -25.296 18.282 1.00 88.00 84 ALA A O 1
ATOM 650 N N . HIS A 1 85 ? -15.926 -23.962 18.775 1.00 91.00 85 HIS A N 1
ATOM 651 C CA . HIS A 1 85 ? -14.956 -25.046 18.885 1.00 91.00 85 HIS A CA 1
ATOM 652 C C . HIS A 1 85 ? -15.305 -26.027 20.017 1.00 91.00 85 HIS A C 1
ATOM 654 O O . HIS A 1 85 ? -15.170 -27.233 19.834 1.00 91.00 85 HIS A O 1
ATOM 660 N N . SER A 1 86 ? -15.797 -25.555 21.169 1.00 88.00 86 SER A N 1
ATOM 661 C CA . SER A 1 86 ? -16.213 -26.436 22.270 1.00 88.00 86 SER A CA 1
ATOM 662 C C . SER A 1 86 ? -17.510 -27.193 21.985 1.00 88.00 86 SER A C 1
ATOM 664 O O . SER A 1 86 ? -17.622 -28.346 22.382 1.00 88.00 86 SER A O 1
ATOM 666 N N . ALA A 1 87 ? -18.472 -26.586 21.283 1.00 85.25 87 ALA A N 1
ATOM 667 C CA . ALA A 1 87 ? -19.704 -27.270 20.882 1.00 85.25 87 ALA A CA 1
ATOM 668 C C . ALA A 1 87 ? -19.422 -28.360 19.834 1.00 85.25 87 ALA A C 1
ATOM 670 O O . ALA A 1 87 ? -19.920 -29.481 19.937 1.00 85.25 87 ALA A O 1
ATOM 671 N N . VAL A 1 88 ? -18.557 -28.060 18.863 1.00 89.38 88 VAL A N 1
ATOM 672 C CA . VAL A 1 88 ? -18.113 -29.036 17.861 1.00 89.38 88 VAL A CA 1
ATOM 673 C C . VAL A 1 88 ? -17.311 -30.158 18.522 1.00 89.38 88 VAL A C 1
ATOM 675 O O . VAL A 1 88 ? -17.614 -31.325 18.310 1.00 89.38 88 VAL A O 1
ATOM 678 N N . ASN A 1 89 ? -16.345 -29.841 19.386 1.00 90.81 89 ASN A N 1
ATOM 679 C CA . ASN A 1 89 ? -15.551 -30.879 20.047 1.00 90.81 89 ASN A CA 1
ATOM 680 C C . ASN A 1 89 ? -16.387 -31.712 21.034 1.00 90.81 89 ASN A C 1
ATOM 682 O O . ASN A 1 89 ? -16.194 -32.917 21.117 1.00 90.81 89 ASN A O 1
ATOM 686 N N . GLY A 1 90 ? -17.349 -31.092 21.726 1.00 82.00 90 GLY A N 1
ATOM 687 C CA . GLY A 1 90 ? -18.285 -31.771 22.622 1.00 82.00 90 GLY A CA 1
ATOM 688 C C . GLY A 1 90 ? -19.171 -32.783 21.896 1.00 82.00 90 GLY A C 1
ATOM 689 O O . GLY A 1 90 ? -19.305 -33.911 22.355 1.00 82.00 90 GLY A O 1
ATOM 690 N N . THR A 1 91 ? -19.708 -32.420 20.727 1.00 83.62 91 THR A N 1
ATOM 691 C CA . THR A 1 91 ? -20.503 -33.346 19.896 1.00 83.62 91 THR A CA 1
ATOM 692 C C . THR A 1 91 ? -19.659 -34.472 19.300 1.00 83.62 91 THR A C 1
ATOM 694 O O . THR A 1 91 ? -20.124 -35.603 19.235 1.00 83.62 91 THR A O 1
ATOM 697 N N . LEU A 1 92 ? -18.400 -34.203 18.936 1.00 80.62 92 LEU A N 1
ATOM 698 C CA . LEU A 1 92 ? -17.446 -35.232 18.507 1.00 80.62 92 LEU A CA 1
ATOM 699 C C . LEU A 1 92 ? -17.102 -36.206 19.642 1.00 80.62 92 LEU A C 1
ATOM 701 O O . LEU A 1 92 ? -17.048 -37.410 19.411 1.00 80.62 92 LEU A O 1
ATOM 705 N N . THR A 1 93 ? -16.895 -35.713 20.867 1.00 79.19 93 THR A N 1
ATOM 706 C CA . THR A 1 93 ? -16.628 -36.570 22.032 1.00 79.19 93 THR A CA 1
ATOM 707 C C . THR A 1 93 ? -17.854 -37.342 22.495 1.00 79.19 93 THR A C 1
ATOM 709 O O . THR A 1 93 ? -17.702 -38.469 22.942 1.00 79.19 93 THR A O 1
ATOM 712 N N . ASP A 1 94 ? -19.052 -36.771 22.371 1.00 75.38 94 ASP A N 1
ATOM 713 C CA . ASP A 1 94 ? -20.311 -37.441 22.714 1.00 75.38 94 ASP A CA 1
ATOM 714 C C . ASP A 1 94 ? -20.647 -38.531 21.685 1.00 75.38 94 ASP A C 1
ATOM 716 O O . ASP A 1 94 ? -20.966 -39.662 22.043 1.00 75.38 94 ASP A O 1
ATOM 720 N N . ALA A 1 95 ? -20.428 -38.244 20.397 1.00 71.75 95 ALA A N 1
ATOM 721 C CA . ALA A 1 95 ? -20.509 -39.240 19.333 1.00 71.75 95 ALA A CA 1
ATOM 722 C C . ALA A 1 95 ? -19.462 -40.357 19.505 1.00 71.75 95 ALA A C 1
ATOM 724 O O . ALA A 1 95 ? -19.789 -41.530 19.341 1.00 71.75 95 ALA A O 1
ATOM 725 N N . ALA A 1 96 ? -18.225 -40.021 19.889 1.00 70.06 96 ALA A N 1
ATOM 726 C CA . ALA A 1 96 ? -17.184 -41.011 20.168 1.00 70.06 96 ALA A CA 1
ATOM 727 C C . ALA A 1 96 ? -17.468 -41.825 21.445 1.00 70.06 96 ALA A C 1
ATOM 729 O O . ALA A 1 96 ? -17.202 -43.022 21.480 1.00 70.06 96 ALA A O 1
ATOM 730 N N . ALA A 1 97 ? -18.034 -41.213 22.488 1.00 69.62 97 ALA A N 1
ATOM 731 C CA . ALA A 1 97 ? -18.420 -41.908 23.714 1.00 69.62 97 ALA A CA 1
ATOM 732 C C . ALA A 1 97 ? -19.598 -42.864 23.478 1.00 69.62 97 ALA A C 1
ATOM 734 O O . ALA A 1 97 ? -19.595 -43.972 24.014 1.00 69.62 97 ALA A O 1
ATOM 735 N N . ALA A 1 98 ? -20.563 -42.473 22.641 1.00 69.44 98 ALA A N 1
ATOM 736 C CA . ALA A 1 98 ? -21.660 -43.338 22.220 1.00 69.44 98 ALA A CA 1
ATOM 737 C C . ALA A 1 98 ? -21.160 -44.554 21.418 1.00 69.44 98 ALA A C 1
ATOM 739 O O . ALA A 1 98 ? -21.641 -45.665 21.639 1.00 69.44 98 ALA A O 1
ATOM 740 N N . ASP A 1 99 ? -20.161 -44.368 20.551 1.00 70.81 99 ASP A N 1
ATOM 741 C CA . ASP A 1 99 ? -19.558 -45.451 19.763 1.00 70.81 99 ASP A CA 1
ATOM 742 C C . ASP A 1 99 ? -18.741 -46.421 20.643 1.00 70.81 99 ASP A C 1
ATOM 744 O O . ASP A 1 99 ? -18.875 -47.642 20.549 1.00 70.81 99 ASP A O 1
ATOM 748 N N . VAL A 1 100 ? -17.973 -45.897 21.608 1.00 67.88 100 VAL A N 1
ATOM 749 C CA . VAL A 1 100 ? -17.231 -46.720 22.583 1.00 67.88 100 VAL A CA 1
ATOM 750 C C . VAL A 1 100 ? -18.178 -47.466 23.532 1.00 67.88 100 VAL A C 1
ATOM 752 O O . VAL A 1 100 ? -17.928 -48.627 23.852 1.00 67.88 100 VAL A O 1
ATOM 755 N N . ALA A 1 101 ? -19.286 -46.850 23.953 1.00 66.12 101 ALA A N 1
ATOM 756 C CA . ALA A 1 101 ? -20.304 -47.510 24.771 1.00 66.12 101 ALA A CA 1
ATOM 757 C C . ALA A 1 101 ? -21.044 -48.613 23.994 1.00 66.12 101 ALA A C 1
ATOM 759 O O . ALA A 1 101 ? -21.310 -49.680 24.554 1.00 66.12 101 ALA A O 1
ATOM 760 N N . ALA A 1 102 ? -21.320 -48.399 22.703 1.00 65.00 102 ALA A N 1
ATOM 761 C CA . ALA A 1 102 ? -21.887 -49.419 21.825 1.00 65.00 102 ALA A CA 1
ATOM 762 C C . ALA A 1 102 ? -20.922 -50.604 21.629 1.00 65.00 102 ALA A C 1
ATOM 764 O O . ALA A 1 102 ? -21.348 -51.759 21.692 1.00 65.00 102 ALA A O 1
ATOM 765 N N . ALA A 1 103 ? -19.619 -50.337 21.488 1.00 61.91 103 ALA A N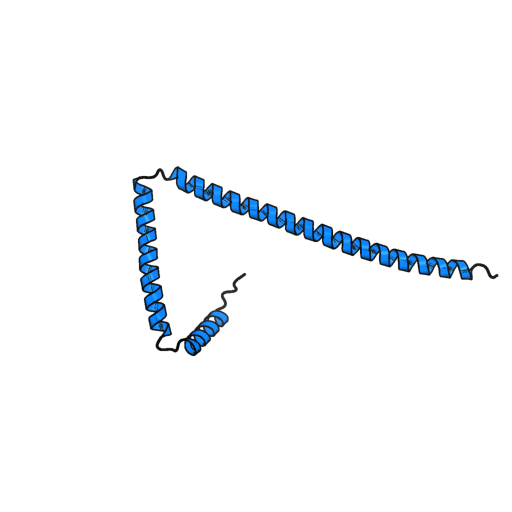 1
ATOM 766 C CA . ALA A 1 103 ? -18.592 -51.375 21.411 1.00 61.91 103 ALA A CA 1
ATOM 767 C C . ALA A 1 103 ? -18.433 -52.156 22.733 1.00 61.91 103 ALA A C 1
ATOM 769 O O . ALA A 1 103 ? -18.273 -53.374 22.710 1.00 61.91 103 ALA A O 1
ATOM 770 N N . HIS A 1 104 ? -18.534 -51.491 23.892 1.00 61.12 104 HIS A N 1
ATOM 771 C CA . HIS A 1 104 ? -18.424 -52.148 25.202 1.00 61.12 104 HIS A CA 1
ATOM 772 C C . HIS A 1 104 ? -19.669 -52.973 25.569 1.00 61.12 104 HIS A C 1
ATOM 774 O O . HIS A 1 104 ? -19.549 -54.035 26.177 1.00 61.12 104 HIS A O 1
ATOM 780 N N . GLY A 1 105 ? -20.867 -52.531 25.170 1.00 58.59 105 GLY A N 1
ATOM 781 C CA . GLY A 1 105 ? -22.107 -53.292 25.367 1.00 58.59 105 GLY A CA 1
ATOM 782 C C . GLY A 1 105 ? -22.156 -54.592 24.555 1.00 58.59 105 GLY A C 1
ATOM 783 O O . GLY A 1 105 ? -22.711 -55.587 25.022 1.00 58.59 105 GLY A O 1
ATOM 784 N N . ALA A 1 106 ? -21.529 -54.611 23.375 1.00 58.34 106 ALA A N 1
ATOM 785 C CA . ALA A 1 106 ? -21.398 -55.819 22.564 1.00 58.34 106 ALA A CA 1
ATOM 786 C C . ALA A 1 106 ? -20.447 -56.858 23.195 1.00 58.34 106 ALA A C 1
ATOM 788 O O . ALA A 1 106 ? -20.703 -58.055 23.090 1.00 58.34 106 ALA A O 1
ATOM 789 N N . ASP A 1 107 ? -19.396 -56.418 23.893 1.00 55.94 107 ASP A N 1
ATOM 790 C CA . ASP A 1 107 ? -18.408 -57.297 24.541 1.00 55.94 107 ASP A CA 1
ATOM 791 C C . ASP A 1 107 ? -18.980 -57.988 25.802 1.00 55.94 107 ASP A C 1
ATOM 793 O O . ASP A 1 107 ? -18.788 -59.186 26.023 1.00 55.94 107 ASP A O 1
ATOM 797 N N . VAL A 1 108 ? -19.796 -57.273 26.589 1.00 55.41 108 VAL A N 1
ATOM 798 C CA . VAL A 1 108 ? -20.464 -57.828 27.786 1.00 55.41 108 VAL A CA 1
ATOM 799 C C . VAL A 1 108 ? -21.538 -58.859 27.412 1.00 55.41 108 VAL A C 1
ATOM 801 O O . VAL A 1 108 ? -21.621 -59.913 28.042 1.00 55.41 108 VAL A O 1
ATOM 804 N N . ALA A 1 109 ? -22.296 -58.620 26.336 1.00 56.28 109 ALA A N 1
ATOM 805 C CA . ALA A 1 109 ? -23.318 -59.557 25.860 1.00 56.28 109 ALA A CA 1
ATOM 806 C C . ALA A 1 109 ? -22.734 -60.898 25.367 1.00 56.28 109 ALA A C 1
ATOM 808 O O . ALA A 1 109 ? -23.391 -61.935 25.471 1.00 56.28 109 ALA A O 1
ATOM 809 N N . VAL A 1 110 ? -21.495 -60.903 24.861 1.00 56.25 110 VAL A N 1
ATOM 810 C CA . VAL A 1 110 ? -20.790 -62.132 24.455 1.00 56.25 110 VAL A CA 1
ATOM 811 C C . VAL A 1 110 ? -20.279 -62.915 25.672 1.00 56.25 110 VAL A C 1
ATOM 813 O O . VAL A 1 110 ? -20.282 -64.145 25.652 1.00 56.25 110 VAL A O 1
ATOM 816 N N . LYS A 1 111 ? -19.902 -62.234 26.763 1.00 54.75 111 LYS A N 1
ATOM 817 C CA . LYS A 1 111 ? -19.356 -62.867 27.976 1.00 54.75 111 LYS A CA 1
ATOM 818 C C . LYS A 1 111 ? -20.419 -63.542 28.860 1.00 54.75 111 LYS A C 1
ATOM 820 O O . LYS A 1 111 ? -20.119 -64.561 29.489 1.00 54.75 111 LYS A O 1
ATOM 825 N N . ASP A 1 112 ? -21.652 -63.032 28.854 1.00 53.69 112 ASP A N 1
ATOM 826 C CA . ASP A 1 112 ? -22.795 -63.633 29.567 1.00 53.69 112 ASP A CA 1
ATOM 827 C C . ASP A 1 112 ? -23.360 -64.880 28.860 1.00 53.69 112 ASP A C 1
ATOM 829 O O . ASP A 1 112 ? -23.932 -65.758 29.508 1.00 53.69 112 ASP A O 1
ATOM 833 N N . ALA A 1 113 ? -23.153 -65.019 27.546 1.00 55.84 113 ALA A N 1
ATOM 834 C CA . ALA A 1 113 ? -23.568 -66.207 26.796 1.00 55.84 113 ALA A CA 1
ATOM 835 C C . ALA A 1 113 ? -22.683 -67.444 27.066 1.00 55.84 113 ALA A C 1
ATOM 837 O O . ALA A 1 113 ? -23.140 -68.572 26.874 1.00 55.84 113 ALA A O 1
ATOM 838 N N . ASP A 1 114 ? -21.444 -67.250 27.531 1.00 55.44 114 ASP A N 1
ATOM 839 C CA . ASP A 1 114 ? -20.468 -68.328 27.766 1.00 55.44 114 ASP A CA 1
ATOM 840 C C . ASP A 1 114 ? -20.551 -68.924 29.189 1.00 55.44 114 ASP A C 1
ATOM 842 O O . ASP A 1 114 ? -20.251 -70.096 29.400 1.00 55.44 114 ASP A O 1
ATOM 846 N N . HIS A 1 115 ? -21.062 -68.175 30.176 1.00 57.66 115 HIS A N 1
ATOM 847 C CA . HIS A 1 115 ? -21.169 -68.643 31.572 1.00 57.66 115 HIS A CA 1
ATOM 848 C C . HIS A 1 115 ? -22.413 -69.510 31.865 1.00 57.66 115 HIS A C 1
ATOM 850 O O . HIS A 1 115 ? -22.574 -69.998 32.982 1.00 57.66 115 HIS A O 1
ATOM 856 N N . GLY A 1 116 ? -23.292 -69.734 30.880 1.00 51.62 116 GLY A N 1
ATOM 857 C CA . GLY A 1 116 ? -24.511 -70.551 31.009 1.00 51.62 116 GLY A CA 1
ATOM 858 C C . GLY A 1 116 ? -24.353 -72.042 30.673 1.00 51.62 116 GLY A C 1
ATOM 859 O O . GLY A 1 116 ? -25.355 -72.755 30.602 1.00 51.62 116 GLY A O 1
ATOM 860 N N . ARG A 1 117 ? -23.129 -72.527 30.420 1.00 53.53 117 ARG A N 1
ATOM 861 C CA . ARG A 1 117 ? -22.841 -73.943 30.136 1.00 53.53 117 ARG A CA 1
ATOM 862 C C . ARG A 1 117 ? -21.679 -74.471 30.984 1.00 53.53 117 ARG A C 1
ATOM 864 O O . ARG A 1 117 ? -20.572 -74.614 30.476 1.00 53.53 117 ARG A O 1
ATOM 871 N N . ALA A 1 118 ? -21.950 -74.815 32.239 1.00 46.62 118 ALA A N 1
ATOM 872 C CA . ALA A 1 118 ? -21.200 -75.821 33.001 1.00 46.62 118 ALA A CA 1
ATOM 873 C C . ALA A 1 118 ? -22.034 -76.308 34.188 1.00 46.62 118 ALA A C 1
ATOM 875 O O . ALA A 1 118 ? -22.587 -75.441 34.900 1.00 46.62 118 ALA A O 1
#

Secondary structure (DSSP, 8-state):
-----HHHHHHHHHHHHHHH-TTHHHHHHHHHHHHHHHHHHHHHHHHHHHHHHS-HHHHHHHHHHHHHHHHHHHHHHHHHHHHHHHHHHHHHHHHHHHHHHHHHHHHHHHHHHHTT--

Foldseek 3Di:
DDDDDPVVVVVVVVVCCVPQNPVRVVVVVVVVVVVVVVVVVVVVVVVVVCVPPPDPPPVVVVVVVVVVVVVVVVVVVVVVVVVVVCVVVVVVVVVVVVVVVVVVVVVVVVVVVVVPDD

Radius of gyration: 32.17 Å; chains: 1; bounding box: 39×101×51 Å

=== Feature glossary ===
A reading guide for the features in this record.

Start from the sequence.

  · Sequence gives the chain of amino acids in standard one-letter code (A=alanine, C=cysteine, …, Y=tyrosine), read N→C. It is the only feature that is directly encoded by the gene; all structural features are derived from the folded form of this sequence.

Fold it, and you get atomic coordinates and the backbone conformation that goes with them.

  · The mmCIF table is the protein's shape written out atom by atom. For each backbone N, Cα, C, and carbonyl O, it records an (x, y, z) coordinate triple in Å plus the residue type, chain letter, and residue number.

  · Backbone dihedral angles. Every residue except chain termini has a φ (preceding-C → N → Cα → C) and a ψ (N → Cα → C → next-N). They are reported in degrees following the IUPAC sign convention. Secondary structure is essentially a statement about which (φ, ψ) basin each residue occupies.

  · DSSP 8-state secondary structure assigns each residue one of H (α-helix), G (3₁₀-helix), I (π-helix), E (extended β-strand), B (isolated β-bridge), T (hydrogen-bonded turn), S (bend), or '-' (coil). The assignment is computed from backbone hydrogen-bond geometry via the Kabsch–Sander algorithm.

  · P-SEA three-state annotation labels each residue as helix, strand, or coil based purely on the geometry of the Cα trace. It serves as a fallback when the full backbone (and thus DSSP) is unavailable.

Summarize the fold with a handful of shape descriptors and a per-residue structural alphabet.

  · Radius of gyration (Rg) is the root-mean-square distance of Cα atoms from their centroid — a single number for overall size and compactness. A globular domain of N residues has Rg ≈ 2.2·N^0.38 Å; an extended or disordered chain has a much larger Rg. The Cα contact count is the number of residue pairs whose Cα atoms are within 8 Å and are more than four positions apart in sequence — a standard proxy for tertiary packing density. The bounding box is the smallest axis-aligned box enclosing all Cα atoms.

  · Foldseek's 3Di representation compresses backbone geometry into a per-residue letter drawn from a learned twenty-state alphabet. It captures the tertiary interaction pattern around each residue — which residues are packed against it in space, regardless of where they are in sequence.

  · Accessible surface area quantifies burial. A residue with SASA near zero is packed into the hydrophobic core; one with SASA >100 Å² sits on the surface. Computed here via the Shrake–Rupley numerical algorithm with a 1.4 Å probe.

Ask how reliable the model is.

  · For AlphaFold models, the B-factor field carries pLDDT — the model's own estimate of local accuracy on a 0–100 scale. Regions with pLDDT<50 should be treated as essentially unmodeled; they often correspond to intrinsically disordered segments.

  · For experimental (PDB) structures, the B-factor (temperature factor) quantifies the positional spread of each atom in the crystal — a combination of thermal vibration and static disorder — in units of Å². High B-factors mark flexible loops or poorly resolved regions; low B-factors mark the rigid, well-ordered core.

  · PAE(i, j) answers: if I align the predicted and true structures on residue i, how far off (in Å) do I expect residue j to be? A block-diagonal PAE matrix with low values on the blocks and high values off-diagonal is the signature of a multi-domain protein with confidently predicted domains but uncertain inter-domain orientation.

Place it in context: what it resembles, what it is annotated as, and how it looks.

  · Structural nearest neighbors (via Foldseek easy-search vs the PDB). Reported per hit: target PDB id, E-value, and alignment TM-score. A TM-score above ~0.5 is the conventional threshold for 'same fold'.

  · Functional annotations link the protein to curated databases. InterPro entries identify conserved domains and families by matching the sequence against member-database signatures (Pfam, PROSITE, CDD, …). Gene Ontology (GO) terms describe molecular function, biological process, and cellular component in a controlled vocabulary. CATH places the structure in a hierarchical fold classification (Class/Architecture/Topology/Homologous-superfamily). The organism is the source species.

  · Plot images: a contact map (which residues are close in 3D, as an N×N binary image), a Ramachandran scatter (backbone torsion angles, revealing secondary-structure composition at a glance), and — for AlphaFold structures — a PAE heatmap (pairwise prediction confidence).

  · Structure images are PyMOL renders from six orthogonal camera directions. Cartoon representation draws helices as coils and strands as arrows; sticks shows the backbone as bonds; surface shows the solvent-excluded envelope. Rainbow coloring maps sequence position to hue (blue→red, N→C); chain coloring assigns a distinct color per polypeptide.